Protein AF-A0A9E5XVN2-F1 (afdb_monomer_lite)

Radius of gyration: 15.28 Å; chains: 1; bounding box: 35×30×42 Å

Structure (mmCIF, N/CA/C/O backbone):
data_AF-A0A9E5XVN2-F1
#
_entry.id   AF-A0A9E5XVN2-F1
#
loop_
_atom_site.group_PDB
_atom_site.id
_atom_site.type_symbol
_atom_site.label_atom_id
_atom_site.label_alt_id
_atom_site.label_comp_id
_atom_site.label_asym_id
_atom_site.label_entity_id
_atom_site.label_seq_id
_atom_site.pdbx_PDB_ins_code
_atom_site.Cartn_x
_atom_site.Cartn_y
_atom_site.Cartn_z
_atom_site.occupancy
_atom_site.B_iso_or_equiv
_atom_site.auth_seq_id
_atom_site.auth_comp_id
_atom_site.auth_asym_id
_atom_site.auth_atom_id
_atom_site.pdbx_PDB_model_num
ATOM 1 N N . MET A 1 1 ? -14.477 24.275 2.951 1.00 52.59 1 MET A N 1
ATOM 2 C CA . MET A 1 1 ? -14.116 22.896 2.550 1.00 52.59 1 MET A CA 1
ATOM 3 C C . MET A 1 1 ? -15.194 22.369 1.608 1.00 52.59 1 MET A C 1
ATOM 5 O O . MET A 1 1 ? -16.365 22.554 1.914 1.00 52.59 1 MET A O 1
ATOM 9 N N . ASN A 1 2 ? -14.829 21.809 0.450 1.00 72.06 2 ASN A N 1
ATOM 10 C CA . ASN A 1 2 ? -15.783 21.333 -0.563 1.00 72.06 2 ASN A CA 1
ATOM 11 C C . ASN A 1 2 ? -16.657 20.199 0.013 1.00 72.06 2 ASN A C 1
ATOM 13 O O . ASN A 1 2 ? -16.130 19.228 0.552 1.00 72.06 2 ASN A O 1
ATOM 17 N N . LYS A 1 3 ? -17.988 20.321 -0.084 1.00 68.31 3 LYS A N 1
ATOM 18 C CA . LYS A 1 3 ? -18.947 19.363 0.497 1.00 68.31 3 LYS A CA 1
ATOM 19 C C . LYS A 1 3 ? -18.759 17.943 -0.052 1.00 68.31 3 LYS A C 1
ATOM 21 O O . LYS A 1 3 ? -18.812 16.994 0.718 1.00 68.31 3 LYS A O 1
ATOM 26 N N . LYS A 1 4 ? -18.426 17.803 -1.341 1.00 61.03 4 LYS A N 1
ATOM 27 C CA . LYS A 1 4 ? -18.130 16.498 -1.962 1.00 61.03 4 LYS A CA 1
ATOM 28 C C . LYS A 1 4 ? -16.893 15.836 -1.352 1.00 61.03 4 LYS A C 1
ATOM 30 O O . LYS A 1 4 ? -16.917 14.645 -1.071 1.00 61.03 4 LYS A O 1
ATOM 35 N N . VAL A 1 5 ? -15.843 16.617 -1.093 1.00 55.28 5 VAL A N 1
ATOM 36 C CA . VAL A 1 5 ? -14.609 16.136 -0.450 1.00 55.28 5 VAL A CA 1
ATOM 37 C C . VAL A 1 5 ? -14.881 15.728 0.998 1.00 55.28 5 VAL A C 1
ATOM 39 O O . VAL A 1 5 ? -14.397 14.696 1.453 1.00 55.28 5 VAL A O 1
ATOM 42 N N . ALA A 1 6 ? -15.697 16.496 1.724 1.00 58.94 6 ALA A N 1
ATOM 43 C CA . ALA A 1 6 ? -16.089 16.154 3.090 1.00 58.94 6 ALA A CA 1
ATOM 44 C C . ALA A 1 6 ? -16.919 14.857 3.152 1.00 58.94 6 ALA A C 1
ATOM 46 O O . ALA A 1 6 ? -16.644 13.995 3.986 1.00 58.94 6 ALA A O 1
ATOM 47 N N . ASP A 1 7 ? -17.888 14.689 2.248 1.00 67.75 7 ASP A N 1
ATOM 48 C CA . ASP A 1 7 ? -18.712 13.479 2.156 1.00 67.75 7 ASP A CA 1
ATOM 49 C C . ASP A 1 7 ? -17.877 12.259 1.737 1.00 67.75 7 ASP A C 1
ATOM 51 O O . ASP A 1 7 ? -18.033 11.178 2.307 1.00 67.75 7 ASP A O 1
ATOM 55 N N . TYR A 1 8 ? -16.932 12.440 0.810 1.00 64.44 8 TYR A N 1
ATOM 56 C CA . TYR A 1 8 ? -15.958 11.417 0.434 1.00 64.44 8 TYR A CA 1
ATOM 57 C C . TYR A 1 8 ? -15.108 10.989 1.639 1.00 64.44 8 TYR A C 1
ATOM 59 O O . TYR A 1 8 ? -15.081 9.809 1.987 1.00 64.44 8 TYR A O 1
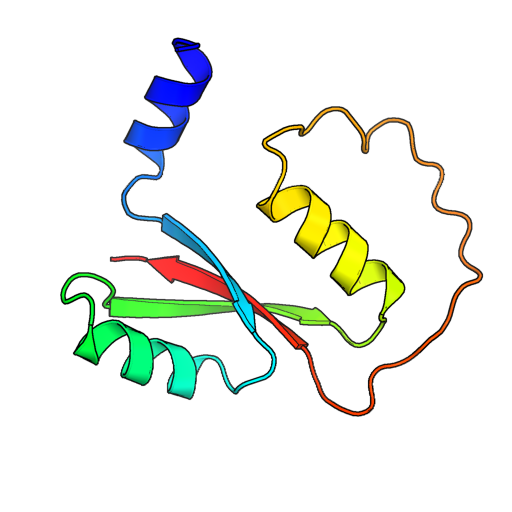ATOM 67 N N . LYS A 1 9 ? -14.495 11.944 2.353 1.00 63.78 9 LYS A N 1
ATOM 68 C CA . LYS A 1 9 ? -13.701 11.674 3.566 1.00 63.78 9 LYS A CA 1
ATOM 69 C C . LYS A 1 9 ? -14.519 10.971 4.645 1.00 63.78 9 LYS A C 1
ATOM 71 O O . LYS A 1 9 ? -14.015 10.075 5.309 1.00 63.78 9 LYS A O 1
ATOM 76 N N . LYS A 1 10 ? -15.798 11.322 4.797 1.00 73.00 10 LYS A N 1
ATOM 77 C CA . LYS A 1 10 ? -16.705 10.659 5.741 1.00 73.00 10 LYS A CA 1
ATOM 78 C C . LYS A 1 10 ? -17.070 9.238 5.310 1.00 73.00 10 LYS A C 1
ATOM 80 O O . LYS A 1 10 ? -17.212 8.378 6.173 1.00 73.00 10 LYS A O 1
ATOM 85 N N . LYS A 1 11 ? -17.239 8.982 4.011 1.00 73.25 11 LYS A N 1
ATOM 86 C CA . LYS A 1 11 ? -17.556 7.649 3.474 1.00 73.25 11 LYS A CA 1
ATOM 87 C C . LYS A 1 11 ? -16.372 6.689 3.592 1.00 73.25 11 LYS A C 1
ATOM 89 O O . LYS A 1 11 ? -16.574 5.516 3.880 1.00 73.25 11 LYS A O 1
ATOM 94 N N . TYR A 1 12 ? -15.158 7.200 3.416 1.00 73.06 12 TYR A N 1
ATOM 95 C CA . TYR A 1 12 ? -13.927 6.410 3.400 1.00 73.06 12 TYR A CA 1
ATOM 96 C C . TYR A 1 12 ? -13.050 6.628 4.638 1.00 73.06 12 TYR A C 1
ATOM 98 O O . TYR A 1 12 ? -11.867 6.326 4.610 1.00 73.06 12 TYR A O 1
ATOM 106 N N . LYS A 1 13 ? -13.620 7.112 5.750 1.00 75.06 13 LYS A N 1
ATOM 107 C CA . LYS A 1 13 ? -12.876 7.367 7.000 1.00 75.06 13 LYS A CA 1
ATOM 108 C C . LYS A 1 13 ? -12.181 6.124 7.582 1.00 75.06 13 LYS A C 1
ATOM 110 O O . LYS A 1 13 ? -11.212 6.271 8.312 1.00 75.06 13 LYS A O 1
ATOM 115 N N . ASN A 1 14 ? -12.668 4.935 7.227 1.00 82.50 14 ASN A N 1
ATOM 116 C CA . ASN A 1 14 ? -12.154 3.640 7.674 1.00 82.50 14 ASN A CA 1
ATOM 117 C C . ASN A 1 14 ? -11.278 2.974 6.604 1.00 82.50 14 ASN A C 1
ATOM 119 O O . ASN A 1 14 ? -11.050 1.769 6.652 1.00 82.50 14 ASN A O 1
ATOM 123 N N . ILE A 1 15 ? -10.851 3.736 5.594 1.00 81.88 15 ILE A N 1
ATOM 124 C CA . ILE A 1 15 ? -9.994 3.266 4.515 1.00 81.88 15 ILE A CA 1
ATOM 125 C C . ILE A 1 15 ? -8.828 4.237 4.372 1.00 81.88 15 ILE A C 1
ATOM 127 O O . ILE A 1 15 ? -9.018 5.447 4.262 1.00 81.88 15 ILE A O 1
ATOM 131 N N . LYS A 1 16 ? -7.609 3.707 4.327 1.00 81.75 16 LYS A N 1
ATOM 132 C CA . LYS A 1 16 ? -6.403 4.495 4.064 1.00 81.75 16 LYS A CA 1
ATOM 133 C C . LYS A 1 16 ? -5.571 3.805 3.000 1.00 81.75 16 LYS A C 1
ATOM 135 O O . LYS A 1 16 ? -5.281 2.622 3.114 1.00 81.75 16 LYS A O 1
ATOM 140 N N . ILE A 1 17 ? -5.184 4.543 1.969 1.00 82.88 17 ILE A N 1
ATOM 141 C CA . ILE A 1 17 ? -4.267 4.052 0.940 1.00 82.88 17 ILE A CA 1
ATOM 142 C C . ILE A 1 17 ? -2.877 4.587 1.270 1.00 82.88 17 ILE A C 1
ATOM 144 O O . ILE A 1 17 ? -2.741 5.734 1.699 1.00 82.88 17 ILE A O 1
ATOM 148 N N . GLY A 1 18 ? -1.850 3.760 1.110 1.00 82.56 18 GLY A N 1
ATOM 149 C CA . GLY A 1 18 ? -0.470 4.173 1.332 1.00 82.56 18 GLY A CA 1
ATOM 150 C C . GLY A 1 18 ? 0.511 3.481 0.400 1.00 82.56 18 GLY A C 1
ATOM 151 O O . GLY A 1 18 ? 0.198 2.473 -0.234 1.00 82.56 18 GLY A O 1
ATOM 152 N N . LEU A 1 19 ? 1.714 4.045 0.341 1.00 88.06 19 LEU A N 1
ATOM 153 C CA . LEU A 1 19 ? 2.864 3.469 -0.340 1.00 88.06 19 LEU A CA 1
ATOM 154 C C . LEU A 1 19 ? 3.893 3.022 0.689 1.00 88.06 19 LEU A C 1
ATOM 156 O O . LEU A 1 19 ? 4.115 3.684 1.704 1.00 88.06 19 LEU A O 1
ATOM 160 N N . THR A 1 20 ? 4.536 1.894 0.425 1.00 86.88 20 THR A N 1
ATOM 161 C CA . THR A 1 20 ? 5.647 1.414 1.243 1.00 86.88 20 THR A CA 1
ATOM 162 C C . THR A 1 20 ? 6.658 0.654 0.403 1.00 86.88 20 THR A C 1
ATOM 164 O O . THR A 1 20 ? 6.354 0.148 -0.673 1.00 86.88 20 THR A O 1
ATOM 167 N N . ASP A 1 21 ? 7.875 0.567 0.908 1.00 88.50 21 ASP A N 1
ATOM 168 C CA . ASP A 1 21 ? 8.940 -0.290 0.406 1.00 88.50 21 ASP A CA 1
ATOM 169 C C . ASP A 1 21 ? 9.280 -1.442 1.350 1.00 88.50 21 ASP A C 1
ATOM 171 O O . ASP A 1 21 ? 10.234 -2.184 1.120 1.00 88.50 21 ASP A O 1
ATOM 175 N N . LYS A 1 22 ? 8.486 -1.590 2.411 1.00 88.38 22 LYS A N 1
ATOM 176 C CA . LYS A 1 22 ? 8.518 -2.726 3.321 1.00 88.38 22 LYS A CA 1
ATOM 177 C C . LYS A 1 22 ? 7.401 -3.697 2.969 1.00 88.38 22 LYS A C 1
ATOM 179 O O . LYS A 1 22 ? 6.409 -3.332 2.347 1.00 88.38 22 LYS A O 1
ATOM 184 N N . ASP A 1 23 ? 7.539 -4.926 3.444 1.00 87.00 23 ASP A N 1
ATOM 185 C CA . ASP A 1 23 ? 6.438 -5.879 3.434 1.00 87.00 23 ASP A CA 1
ATOM 186 C C . ASP A 1 23 ? 5.177 -5.272 4.108 1.00 87.00 23 ASP A C 1
ATOM 188 O O . ASP A 1 23 ? 5.269 -4.757 5.232 1.00 87.00 23 ASP A O 1
ATOM 192 N N . PRO A 1 24 ? 3.997 -5.325 3.461 1.00 86.25 24 PRO A N 1
ATOM 193 C CA . PRO A 1 24 ? 2.759 -4.773 4.011 1.00 86.25 24 PRO A CA 1
ATOM 194 C C . PRO A 1 24 ? 2.378 -5.338 5.387 1.00 86.25 24 PRO A C 1
ATOM 196 O O . PRO A 1 24 ? 1.908 -4.594 6.247 1.00 86.25 24 PRO A O 1
ATOM 199 N N . GLY A 1 25 ? 2.634 -6.621 5.659 1.00 86.69 25 GLY A N 1
ATOM 200 C CA . GLY A 1 25 ? 2.390 -7.211 6.979 1.00 86.69 25 GLY A CA 1
ATOM 201 C C . GLY A 1 25 ? 3.213 -6.535 8.080 1.00 86.69 25 GLY A C 1
ATOM 202 O O . GLY A 1 25 ? 2.696 -6.238 9.161 1.00 86.69 25 GLY A O 1
ATOM 203 N N . SER A 1 26 ? 4.470 -6.206 7.781 1.00 88.88 26 SER A N 1
ATOM 204 C CA . SER A 1 26 ? 5.349 -5.449 8.683 1.00 88.88 26 SER A CA 1
ATOM 205 C C . SER A 1 26 ? 4.830 -4.029 8.941 1.00 88.88 26 SER A C 1
ATOM 207 O O . SER A 1 26 ? 4.851 -3.560 10.081 1.00 88.88 26 SER A O 1
ATOM 209 N N . ILE A 1 27 ? 4.295 -3.364 7.912 1.00 89.06 27 ILE A N 1
ATOM 210 C CA . ILE A 1 27 ? 3.672 -2.039 8.046 1.00 89.06 27 ILE A CA 1
ATOM 211 C C . ILE A 1 27 ? 2.440 -2.079 8.944 1.00 89.06 27 ILE A C 1
ATOM 213 O O . ILE A 1 27 ? 2.308 -1.228 9.825 1.00 89.06 27 ILE A O 1
ATOM 217 N N . LEU A 1 28 ? 1.567 -3.077 8.790 1.00 89.69 28 LEU A N 1
ATOM 218 C CA . LEU A 1 28 ? 0.392 -3.215 9.651 1.00 89.69 28 LEU A CA 1
ATOM 219 C C . LEU A 1 28 ? 0.788 -3.319 11.131 1.00 89.69 28 LEU A C 1
ATOM 221 O O . LEU A 1 28 ? 0.165 -2.687 11.980 1.00 89.69 28 LEU A O 1
ATOM 225 N N . GLN A 1 29 ? 1.854 -4.058 11.449 1.00 88.69 29 GLN A N 1
ATOM 226 C CA . GLN A 1 29 ? 2.365 -4.166 12.820 1.00 88.69 29 G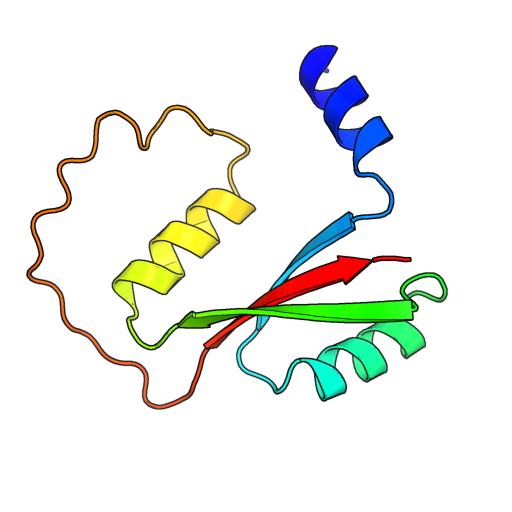LN A CA 1
ATOM 227 C C . GLN A 1 29 ? 2.939 -2.843 13.346 1.00 88.69 29 GLN A C 1
ATOM 229 O O . GLN A 1 29 ? 2.732 -2.499 14.511 1.00 88.69 29 GLN A O 1
ATOM 234 N N . GLU A 1 30 ? 3.657 -2.083 12.514 1.00 87.94 30 GLU A N 1
ATOM 235 C CA . GLU A 1 30 ? 4.156 -0.749 12.878 1.00 87.94 30 GLU A CA 1
ATOM 236 C C . GLU A 1 30 ? 3.011 0.241 13.138 1.00 87.94 30 GLU A C 1
ATOM 238 O O . GLU A 1 30 ? 3.084 1.029 14.085 1.00 87.94 30 GLU A O 1
ATOM 243 N N . ILE A 1 31 ? 1.945 0.176 12.337 1.00 84.38 31 ILE A N 1
ATOM 244 C CA . ILE A 1 31 ? 0.767 1.037 12.471 1.00 84.38 31 ILE A CA 1
ATOM 245 C C . ILE A 1 31 ? -0.046 0.655 13.704 1.00 84.38 31 ILE A C 1
ATOM 247 O O . ILE A 1 31 ? -0.338 1.542 14.497 1.00 84.38 31 ILE A O 1
ATOM 251 N N . LYS A 1 32 ? -0.315 -0.636 13.950 1.00 84.94 32 LYS A N 1
ATOM 252 C CA . LYS A 1 32 ? -1.049 -1.107 15.144 1.00 84.94 32 LYS A CA 1
ATOM 253 C C . LYS A 1 32 ? -0.414 -0.663 16.467 1.00 84.94 32 LYS A C 1
ATOM 255 O O . LYS A 1 32 ? -1.110 -0.488 17.465 1.00 84.94 32 LYS A O 1
ATOM 260 N N . LYS A 1 33 ? 0.906 -0.442 16.492 1.00 83.62 33 LYS A N 1
ATOM 261 C CA . LYS A 1 33 ? 1.622 0.105 17.661 1.00 83.62 33 LYS A CA 1
ATOM 262 C C . LYS A 1 33 ? 1.337 1.591 17.913 1.00 83.62 33 LYS A C 1
ATOM 264 O O . LYS A 1 33 ? 1.505 2.044 19.042 1.00 83.62 33 LYS A O 1
ATOM 269 N N . LYS A 1 34 ? 0.953 2.348 16.882 1.00 79.81 34 LYS A N 1
ATOM 270 C CA . LYS A 1 34 ? 0.742 3.808 16.918 1.00 79.81 34 LYS A CA 1
ATOM 271 C C . LYS A 1 34 ? -0.737 4.196 16.871 1.00 79.81 34 LYS A C 1
ATOM 273 O O . LYS A 1 34 ? -1.137 5.162 17.510 1.00 79.81 34 LYS A O 1
ATOM 278 N N . GLU A 1 35 ? -1.539 3.437 16.136 1.00 76.50 35 GLU A N 1
ATOM 279 C CA . GLU A 1 35 ? -2.949 3.677 15.843 1.00 76.50 35 GLU A CA 1
ATOM 280 C C . GLU A 1 35 ? -3.708 2.355 16.045 1.00 76.50 35 GLU A C 1
ATOM 282 O O . GLU A 1 35 ? -3.404 1.357 15.395 1.00 76.50 35 GLU A O 1
ATOM 287 N N . ARG A 1 36 ? -4.675 2.313 16.973 1.00 66.81 36 ARG A N 1
ATOM 288 C CA . ARG A 1 36 ? -5.305 1.049 17.410 1.00 66.81 36 ARG A CA 1
ATOM 289 C C . ARG A 1 36 ? -6.400 0.509 16.489 1.00 66.81 36 ARG A C 1
ATOM 291 O O . ARG A 1 36 ? -6.819 -0.622 16.698 1.00 66.81 36 ARG A O 1
ATOM 298 N N . ASN A 1 37 ? -6.859 1.285 15.512 1.00 82.50 37 ASN A N 1
ATOM 299 C CA . ASN A 1 37 ? -8.090 0.959 14.793 1.00 82.50 37 ASN A CA 1
ATOM 300 C C . ASN A 1 37 ? -7.876 0.168 13.501 1.00 82.50 37 ASN A C 1
ATOM 302 O O . ASN A 1 37 ? -8.836 -0.361 12.975 1.00 82.50 37 ASN A O 1
ATOM 306 N N . TRP A 1 38 ? -6.656 0.096 12.965 1.00 86.12 38 TRP A N 1
ATOM 307 C CA . TRP A 1 38 ? -6.414 -0.546 11.671 1.00 86.12 38 TRP A CA 1
ATOM 308 C C . TRP A 1 38 ? -6.191 -2.045 11.843 1.00 86.12 38 TRP A C 1
ATOM 310 O O . TRP A 1 38 ? -5.162 -2.455 12.389 1.00 86.12 38 TRP A O 1
ATOM 320 N N . GLU A 1 39 ? -7.117 -2.874 11.367 1.00 88.69 39 GLU A N 1
ATOM 321 C CA . GLU A 1 39 ? -7.051 -4.322 11.571 1.00 88.69 39 GLU A CA 1
ATOM 322 C C . GLU A 1 39 ? -6.471 -5.075 10.379 1.00 88.69 39 GLU A C 1
ATOM 324 O O . GLU A 1 39 ? -5.765 -6.073 10.588 1.00 88.69 39 GLU A O 1
ATOM 329 N N . HIS A 1 40 ? -6.681 -4.559 9.166 1.00 89.69 40 HIS A N 1
ATOM 330 C CA . HIS A 1 40 ? -6.371 -5.249 7.919 1.00 89.69 40 HIS A CA 1
ATOM 331 C C . HIS A 1 40 ? -5.472 -4.424 6.996 1.00 89.69 40 HIS A C 1
ATOM 333 O O . HIS A 1 40 ? -5.582 -3.202 6.914 1.00 89.69 40 HIS A O 1
ATOM 339 N N . ILE A 1 41 ? -4.598 -5.124 6.264 1.00 90.31 41 ILE A N 1
ATOM 340 C CA . ILE A 1 41 ? -3.812 -4.569 5.162 1.00 90.31 41 ILE A CA 1
ATOM 341 C C . ILE A 1 41 ? -3.947 -5.463 3.933 1.00 90.31 41 ILE A C 1
ATOM 343 O O . ILE A 1 41 ? -3.869 -6.688 4.036 1.00 90.31 41 ILE A O 1
ATOM 347 N N . GLN A 1 42 ? -4.129 -4.852 2.769 1.00 90.19 42 GLN A N 1
ATOM 348 C CA . GLN A 1 42 ? -4.184 -5.543 1.488 1.00 90.19 42 GLN A CA 1
ATOM 349 C C . GLN A 1 42 ? -3.254 -4.860 0.492 1.00 90.19 42 GLN A C 1
ATOM 351 O O . GLN A 1 42 ? -3.351 -3.655 0.267 1.00 90.19 42 GLN A O 1
ATOM 356 N N . THR A 1 43 ? -2.388 -5.636 -0.152 1.00 89.62 43 THR A N 1
ATOM 357 C CA . THR A 1 43 ? -1.628 -5.164 -1.311 1.00 89.62 43 THR A CA 1
ATOM 358 C C . THR A 1 43 ? -2.572 -4.986 -2.494 1.00 89.62 43 THR A C 1
ATOM 360 O O . THR A 1 43 ? -3.234 -5.935 -2.910 1.00 89.62 43 THR A O 1
ATOM 363 N N . ILE A 1 44 ? -2.619 -3.775 -3.042 1.00 88.44 44 ILE A N 1
ATOM 364 C CA . ILE A 1 44 ? -3.354 -3.457 -4.270 1.00 88.44 44 ILE A CA 1
ATOM 365 C C . ILE A 1 44 ? -2.457 -3.723 -5.481 1.00 88.44 44 ILE A C 1
ATOM 367 O O . ILE A 1 44 ? -2.890 -4.327 -6.458 1.00 88.44 44 ILE A O 1
ATOM 371 N N . LEU A 1 45 ? -1.201 -3.268 -5.413 1.00 86.69 45 LEU A N 1
ATOM 372 C CA . LEU A 1 45 ? -0.254 -3.347 -6.521 1.00 86.69 45 LEU A CA 1
ATOM 373 C C . LEU A 1 45 ? 1.186 -3.463 -6.015 1.00 86.69 45 LEU A C 1
ATOM 375 O O . LEU A 1 45 ? 1.612 -2.685 -5.161 1.00 86.69 45 LEU A O 1
ATOM 379 N N . THR A 1 46 ? 1.952 -4.376 -6.613 1.00 89.75 46 THR A N 1
ATOM 380 C CA . THR A 1 46 ? 3.417 -4.385 -6.518 1.00 89.75 46 THR A CA 1
ATOM 381 C C . THR A 1 46 ? 3.996 -3.534 -7.645 1.00 89.75 46 THR A C 1
ATOM 383 O O . THR A 1 46 ? 3.770 -3.799 -8.825 1.00 89.75 46 THR A O 1
ATOM 386 N N . ILE A 1 47 ? 4.754 -2.505 -7.287 1.00 87.00 47 ILE A N 1
ATOM 387 C CA . ILE A 1 47 ? 5.306 -1.505 -8.194 1.00 87.00 47 ILE A CA 1
ATOM 388 C C . ILE A 1 47 ? 6.801 -1.773 -8.374 1.00 87.00 47 ILE A C 1
ATOM 390 O O . ILE A 1 47 ? 7.575 -1.773 -7.417 1.00 87.00 47 ILE A O 1
ATOM 394 N N . LYS A 1 48 ? 7.208 -1.983 -9.629 1.00 85.12 48 LYS A N 1
ATOM 395 C CA . LYS A 1 48 ? 8.606 -2.259 -10.010 1.00 85.12 48 LYS A CA 1
ATOM 396 C C . LYS A 1 48 ? 9.256 -1.136 -10.818 1.00 85.12 48 LYS A C 1
ATOM 398 O O . LYS A 1 48 ? 10.452 -1.193 -11.066 1.00 85.12 48 LYS A O 1
ATOM 403 N N . SER A 1 49 ? 8.487 -0.120 -11.208 1.00 83.62 49 SER A N 1
ATOM 404 C CA . SER A 1 49 ? 8.949 1.014 -12.011 1.00 83.62 49 SER A CA 1
ATOM 405 C C . SER A 1 49 ? 8.900 2.309 -11.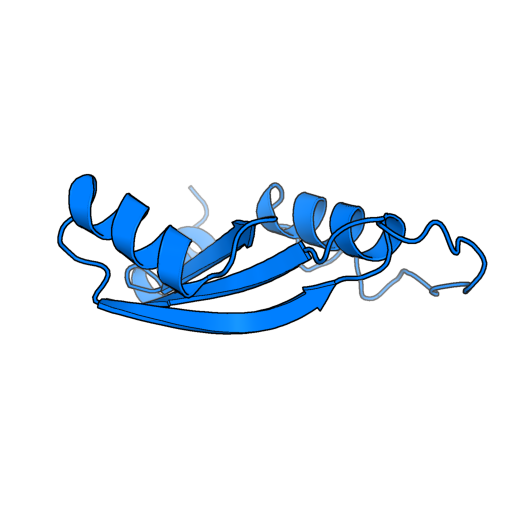207 1.00 83.62 49 SER A C 1
ATOM 407 O O . SER A 1 49 ? 7.866 2.631 -10.616 1.00 83.62 49 SER A O 1
ATOM 409 N N . LEU A 1 50 ? 9.998 3.068 -11.248 1.00 79.12 50 LEU A N 1
ATOM 410 C CA . LEU A 1 50 ? 10.115 4.394 -10.637 1.00 79.12 50 LEU A CA 1
ATOM 411 C C . LEU A 1 50 ? 9.055 5.364 -11.165 1.00 79.12 50 LEU A C 1
ATOM 413 O O . LEU A 1 50 ? 8.460 6.116 -10.400 1.00 79.12 50 LEU A O 1
ATOM 417 N N . TYR A 1 51 ? 8.772 5.292 -12.463 1.00 79.56 51 TYR A N 1
ATOM 418 C CA . TYR A 1 51 ? 7.763 6.120 -13.110 1.00 79.56 51 TYR A CA 1
ATOM 419 C C . TYR A 1 51 ? 6.359 5.870 -12.540 1.00 79.56 51 TYR A C 1
ATOM 421 O O . TYR A 1 51 ? 5.684 6.806 -12.118 1.00 79.56 51 TYR A O 1
ATOM 429 N N . ILE A 1 52 ? 5.946 4.599 -12.452 1.00 80.19 52 ILE A N 1
ATOM 430 C CA . ILE A 1 52 ? 4.634 4.223 -11.899 1.00 80.19 52 ILE A CA 1
ATOM 431 C C . ILE A 1 52 ? 4.524 4.647 -10.430 1.00 80.19 52 ILE A C 1
ATOM 433 O O . ILE A 1 52 ? 3.481 5.142 -10.009 1.00 80.19 52 ILE A O 1
ATOM 437 N N . TYR A 1 53 ? 5.597 4.484 -9.654 1.00 83.31 53 TYR A N 1
ATOM 438 C CA . TYR A 1 53 ? 5.619 4.902 -8.255 1.00 83.31 53 TYR A CA 1
ATOM 439 C C . TYR A 1 53 ? 5.387 6.405 -8.101 1.00 83.31 53 TYR A C 1
ATOM 441 O O . TYR A 1 53 ? 4.535 6.788 -7.308 1.00 83.31 53 TYR A O 1
ATOM 449 N N . HIS A 1 54 ? 6.068 7.247 -8.883 1.00 80.00 54 HIS A N 1
ATOM 450 C CA . HIS A 1 54 ? 5.885 8.698 -8.796 1.00 80.00 54 HIS A CA 1
ATOM 451 C C . HIS A 1 54 ? 4.501 9.160 -9.245 1.00 80.00 54 HIS A C 1
ATOM 453 O O . HIS A 1 54 ? 3.963 10.094 -8.657 1.00 80.00 54 HIS A O 1
ATOM 459 N N . ILE A 1 55 ? 3.894 8.491 -10.231 1.00 79.19 55 ILE A N 1
ATOM 460 C CA . ILE A 1 55 ? 2.489 8.735 -10.574 1.00 79.19 55 ILE A CA 1
ATOM 461 C C . ILE A 1 55 ? 1.618 8.489 -9.344 1.00 79.19 55 ILE A C 1
ATOM 463 O O . ILE A 1 55 ? 0.893 9.380 -8.919 1.00 79.19 55 ILE A O 1
ATOM 467 N N . ILE A 1 56 ? 1.706 7.304 -8.742 1.00 79.81 56 ILE A N 1
ATOM 468 C CA . ILE A 1 56 ? 0.855 6.940 -7.604 1.00 79.81 56 ILE A CA 1
ATOM 469 C C . ILE A 1 56 ? 1.135 7.839 -6.391 1.00 79.81 56 ILE A C 1
ATOM 471 O O . ILE A 1 56 ? 0.210 8.235 -5.691 1.00 79.81 56 ILE A O 1
ATOM 475 N N . GLU A 1 57 ? 2.394 8.192 -6.146 1.00 75.75 57 GLU A N 1
ATOM 476 C CA . GLU A 1 57 ? 2.787 9.127 -5.090 1.00 75.75 57 GLU A CA 1
ATOM 477 C C . GLU A 1 57 ? 2.138 10.501 -5.296 1.00 75.75 57 GLU A C 1
ATOM 479 O O . GLU A 1 57 ? 1.553 11.044 -4.361 1.00 75.75 57 GLU A O 1
ATOM 484 N N . PHE A 1 58 ? 2.139 11.012 -6.530 1.00 70.44 58 PHE A N 1
ATOM 485 C CA . PHE A 1 58 ? 1.443 12.246 -6.885 1.00 70.44 58 PHE A CA 1
ATOM 486 C C . PHE A 1 58 ? -0.075 12.139 -6.659 1.00 70.44 58 PHE A C 1
ATOM 488 O O . PHE A 1 58 ? -0.649 13.015 -6.021 1.00 70.44 58 PHE A O 1
ATOM 495 N N . TRP A 1 59 ? -0.713 11.035 -7.072 1.00 70.56 59 TRP A N 1
ATOM 496 C CA . TRP A 1 59 ? -2.139 10.764 -6.804 1.00 70.56 59 TRP A CA 1
ATOM 497 C C . TRP A 1 59 ? -2.493 10.745 -5.312 1.00 70.56 59 TRP A C 1
ATOM 499 O O . TRP A 1 59 ? -3.605 11.097 -4.931 1.00 70.56 59 TRP A O 1
ATOM 509 N N . LEU A 1 60 ? -1.591 10.251 -4.459 1.00 71.00 60 LEU A N 1
ATOM 510 C CA . LEU A 1 60 ? -1.838 10.177 -3.017 1.00 71.00 60 LEU A CA 1
ATOM 511 C C . LEU A 1 60 ? -1.639 11.525 -2.320 1.00 71.00 60 LEU A C 1
ATOM 513 O O . LEU A 1 60 ? -2.238 11.753 -1.268 1.00 71.00 60 LEU A O 1
ATOM 517 N N . ILE A 1 61 ? -0.797 12.393 -2.882 1.00 65.38 61 ILE A N 1
ATOM 518 C CA . ILE A 1 61 ? -0.559 13.751 -2.384 1.00 65.38 61 ILE A CA 1
ATOM 519 C C . ILE A 1 61 ? -1.670 14.701 -2.850 1.00 65.38 61 ILE A C 1
ATOM 521 O O . ILE A 1 61 ? -2.079 15.567 -2.075 1.00 65.38 61 ILE A O 1
ATOM 525 N N . ASP A 1 62 ? -2.165 14.531 -4.080 1.00 53.81 62 ASP A N 1
ATOM 526 C CA . ASP A 1 62 ? -3.072 15.467 -4.739 1.00 53.81 62 ASP A CA 1
ATOM 527 C C . ASP A 1 62 ? -4.455 14.836 -4.984 1.00 53.81 62 ASP A C 1
ATOM 529 O O . ASP A 1 62 ? -4.591 13.839 -5.688 1.00 53.81 62 ASP A O 1
ATOM 533 N N . GLU A 1 63 ? -5.518 15.418 -4.415 1.00 53.22 63 GLU A N 1
ATOM 534 C CA . GLU A 1 63 ? -6.914 14.941 -4.517 1.00 53.22 63 GLU A CA 1
ATOM 535 C C . GLU A 1 63 ? -7.518 15.103 -5.945 1.00 53.22 63 GLU A C 1
ATOM 537 O O . GLU A 1 63 ? -8.737 15.220 -6.103 1.00 53.22 63 GLU A O 1
ATOM 542 N N . HIS A 1 64 ? -6.700 15.136 -7.002 1.00 47.50 64 HIS A N 1
ATOM 543 C CA . HIS A 1 64 ? -7.093 15.460 -8.376 1.00 47.50 64 HIS A CA 1
ATOM 544 C C . HIS A 1 64 ? -7.208 14.209 -9.262 1.00 47.50 64 HIS A C 1
ATOM 546 O O . HIS A 1 64 ? -6.255 13.774 -9.902 1.00 47.50 64 HIS A O 1
ATOM 552 N N . TRP A 1 65 ? -8.427 13.666 -9.336 1.00 46.56 65 TRP A N 1
ATOM 553 C CA . TRP A 1 65 ? -8.805 12.560 -10.229 1.00 46.56 65 TRP A CA 1
ATOM 554 C C . TRP A 1 65 ? -8.754 12.921 -11.729 1.00 46.56 65 TRP A C 1
ATOM 556 O O . TRP A 1 65 ? -8.614 12.032 -12.564 1.00 46.56 65 TRP A O 1
ATOM 566 N N . ASP A 1 66 ? -8.837 14.209 -12.075 1.00 42.59 66 ASP A N 1
ATOM 567 C CA . ASP A 1 66 ? -9.126 14.671 -13.444 1.00 42.59 66 ASP A CA 1
ATOM 568 C C . ASP A 1 66 ? -7.904 14.693 -14.388 1.00 42.59 66 ASP A C 1
ATOM 570 O O . ASP A 1 66 ? -8.047 14.932 -15.582 1.00 42.59 66 ASP A O 1
ATOM 574 N N . ILE A 1 67 ? -6.689 14.443 -13.890 1.00 44.28 67 ILE A N 1
ATOM 575 C CA . ILE A 1 67 ? -5.454 14.584 -14.688 1.00 44.28 67 ILE A CA 1
ATOM 576 C C . ILE A 1 67 ? -5.202 13.370 -15.606 1.00 44.28 67 ILE A C 1
ATOM 578 O O . ILE A 1 67 ? -4.425 13.466 -16.552 1.00 44.28 67 ILE A O 1
ATOM 582 N N . PHE A 1 68 ? -5.866 12.230 -15.384 1.00 41.44 68 PHE A N 1
ATOM 583 C CA . PHE A 1 68 ? -5.534 10.971 -16.072 1.00 41.44 68 PHE A CA 1
ATOM 584 C C . PHE A 1 68 ? -6.410 10.615 -17.269 1.00 41.44 68 PHE A C 1
ATOM 586 O O . PHE A 1 68 ? -6.019 9.730 -18.027 1.00 41.44 68 PHE A O 1
ATOM 593 N N . ASP A 1 69 ? -7.515 11.324 -17.498 1.00 44.69 69 ASP A N 1
ATOM 594 C CA . ASP A 1 69 ? -8.283 11.158 -18.740 1.00 44.69 69 ASP A CA 1
ATOM 595 C C . ASP A 1 69 ? -7.502 11.670 -19.972 1.00 44.69 69 ASP A C 1
ATOM 597 O O . ASP A 1 69 ? -7.724 11.189 -21.083 1.00 44.69 69 ASP A O 1
ATOM 601 N N . ASP A 1 70 ? -6.519 12.562 -19.778 1.00 41.47 70 ASP A N 1
ATOM 602 C CA . ASP A 1 70 ? -5.773 13.215 -20.867 1.00 41.47 70 ASP A CA 1
ATOM 603 C C . ASP A 1 70 ? -4.329 12.713 -21.066 1.00 41.47 70 ASP A C 1
ATOM 605 O O . ASP A 1 70 ? -3.676 13.060 -22.058 1.00 41.47 70 ASP A O 1
ATOM 609 N N . ILE A 1 71 ? -3.795 11.867 -20.177 1.00 49.00 71 ILE A N 1
ATOM 610 C CA . ILE A 1 71 ? -2.422 11.365 -20.332 1.00 49.00 71 ILE A CA 1
ATOM 611 C C . ILE A 1 71 ? -2.427 10.162 -21.278 1.00 49.00 71 ILE A C 1
ATOM 613 O O . ILE A 1 71 ? -2.628 9.015 -20.881 1.00 49.00 71 ILE A O 1
ATOM 617 N N . LYS A 1 72 ? -2.116 10.410 -22.555 1.00 45.16 72 LYS A N 1
ATOM 618 C CA . LYS A 1 72 ? -1.626 9.356 -23.455 1.00 45.16 72 LYS A CA 1
ATOM 619 C C . LYS A 1 72 ? -0.268 8.877 -22.947 1.00 45.16 72 LYS A C 1
ATOM 621 O O . LYS A 1 72 ? 0.758 9.495 -23.218 1.00 45.16 72 LYS A O 1
ATOM 626 N N . ILE A 1 73 ? -0.279 7.782 -22.192 1.00 49.41 73 ILE A N 1
ATOM 627 C CA . ILE A 1 73 ? 0.917 7.136 -21.647 1.00 49.41 73 ILE A CA 1
ATOM 628 C C . ILE A 1 73 ? 1.745 6.588 -22.816 1.00 49.41 73 ILE A C 1
ATOM 630 O O . ILE A 1 73 ? 1.489 5.498 -23.324 1.00 49.41 73 ILE A O 1
ATOM 634 N N . THR A 1 74 ? 2.737 7.354 -23.264 1.00 49.78 74 THR A N 1
ATOM 635 C CA . THR A 1 74 ? 3.793 6.856 -24.147 1.00 49.78 74 THR A CA 1
ATOM 636 C C . THR A 1 74 ? 4.842 6.162 -23.288 1.00 49.78 74 THR A C 1
ATOM 638 O O . THR A 1 74 ? 5.555 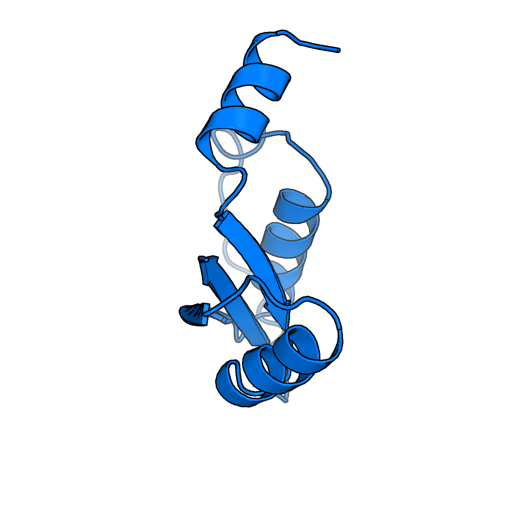6.779 -22.498 1.00 49.78 74 THR A O 1
ATOM 641 N N . SER A 1 75 ? 4.856 4.843 -23.409 1.00 46.31 75 SER A N 1
ATOM 642 C CA . SER A 1 75 ? 5.716 3.888 -22.727 1.00 46.31 75 SER A CA 1
ATOM 643 C C . SER A 1 75 ? 7.174 4.029 -23.165 1.00 46.31 75 SER A C 1
ATOM 645 O O . SER A 1 75 ? 7.507 3.444 -24.183 1.00 46.31 75 SER A O 1
ATOM 647 N N . ASP A 1 76 ? 8.029 4.771 -22.445 1.00 52.12 76 ASP A N 1
ATOM 648 C CA . ASP A 1 76 ? 9.491 4.698 -22.682 1.00 52.12 76 ASP A CA 1
ATOM 649 C C . ASP A 1 76 ? 10.402 5.165 -21.519 1.00 52.12 76 ASP A C 1
ATOM 651 O O . ASP A 1 76 ? 11.522 5.625 -21.725 1.00 52.12 76 ASP A O 1
ATOM 655 N N . TYR A 1 77 ? 9.990 4.985 -20.256 1.00 52.44 77 TYR A N 1
ATOM 656 C CA . TYR A 1 77 ? 10.878 5.239 -19.104 1.00 52.44 77 TYR A CA 1
ATOM 657 C C . TYR A 1 77 ? 10.923 4.048 -18.137 1.00 52.44 77 TYR A C 1
ATOM 659 O O . TYR A 1 77 ? 10.258 4.009 -17.101 1.00 52.44 77 TYR A O 1
ATOM 667 N N . HIS A 1 78 ? 11.739 3.049 -18.478 1.00 56.19 78 HIS A N 1
ATOM 668 C CA . HIS A 1 78 ? 11.962 1.843 -17.673 1.00 56.19 78 HIS A CA 1
ATOM 669 C C . HIS A 1 78 ? 13.126 2.012 -16.681 1.00 56.19 78 HIS A C 1
ATOM 671 O O . HIS A 1 78 ? 14.130 1.311 -16.763 1.00 56.19 78 HIS A O 1
ATOM 677 N N . LEU A 1 79 ? 13.000 2.921 -15.709 1.00 64.94 79 LEU A N 1
ATOM 678 C CA . LEU A 1 79 ? 13.823 2.829 -14.497 1.00 64.94 79 LEU A CA 1
ATOM 679 C C . LEU A 1 79 ? 13.153 1.845 -13.536 1.00 64.94 79 LEU A C 1
ATOM 681 O O . LEU A 1 79 ? 12.062 2.108 -13.025 1.00 64.94 79 LEU A O 1
ATOM 685 N N . LEU A 1 80 ? 13.786 0.687 -13.345 1.00 71.31 80 LEU A N 1
ATOM 686 C CA . LEU A 1 80 ? 13.330 -0.342 -12.415 1.00 71.31 80 LEU A CA 1
ATOM 687 C C . LEU A 1 80 ? 13.875 -0.070 -11.012 1.00 71.31 80 LEU A C 1
ATOM 689 O O . LEU A 1 80 ? 15.001 0.399 -10.852 1.00 71.31 80 LEU A O 1
ATOM 693 N N . PHE A 1 81 ? 13.085 -0.382 -9.988 1.00 68.69 81 PHE A N 1
ATOM 694 C CA . PHE A 1 81 ? 13.578 -0.368 -8.615 1.00 68.69 81 PHE A CA 1
ATOM 695 C C . PHE A 1 81 ? 14.418 -1.609 -8.313 1.00 68.69 81 PHE A C 1
ATOM 697 O O . PHE A 1 81 ? 14.093 -2.709 -8.752 1.00 68.69 81 PHE A O 1
ATOM 704 N N . ASN A 1 82 ? 15.433 -1.443 -7.462 1.00 69.88 82 ASN A N 1
ATOM 705 C CA . ASN A 1 82 ? 16.169 -2.576 -6.892 1.00 69.88 82 ASN A CA 1
ATOM 706 C C . ASN A 1 82 ? 15.331 -3.366 -5.870 1.00 69.88 82 ASN A C 1
ATOM 708 O O . ASN A 1 82 ? 15.579 -4.549 -5.667 1.00 69.88 82 ASN A O 1
ATOM 712 N N . ASN A 1 83 ? 14.333 -2.718 -5.254 1.00 80.38 83 ASN A N 1
ATOM 713 C CA . ASN A 1 83 ? 13.451 -3.302 -4.244 1.00 80.38 83 ASN A CA 1
ATOM 714 C C . ASN A 1 83 ? 11.986 -3.158 -4.670 1.00 80.38 83 ASN A C 1
ATOM 716 O O . ASN A 1 83 ? 11.620 -2.183 -5.327 1.00 80.38 83 ASN A O 1
ATOM 720 N N . GLU A 1 84 ? 11.134 -4.092 -4.257 1.00 84.94 84 GLU A N 1
ATOM 721 C CA . GLU A 1 84 ? 9.699 -4.001 -4.523 1.00 84.94 84 GLU A CA 1
ATOM 722 C C . GLU A 1 84 ? 9.060 -2.875 -3.700 1.00 84.94 84 GLU A C 1
ATOM 724 O O . GLU A 1 84 ? 9.326 -2.716 -2.507 1.00 84.94 84 GLU A O 1
ATOM 729 N N . LYS A 1 85 ? 8.224 -2.072 -4.360 1.00 87.56 85 LYS A N 1
ATOM 730 C CA . LYS A 1 85 ? 7.370 -1.072 -3.718 1.00 87.56 85 LYS A CA 1
ATOM 731 C C . LYS A 1 85 ? 5.931 -1.583 -3.741 1.00 87.56 85 LYS A C 1
ATOM 733 O O . LYS A 1 85 ? 5.540 -2.286 -4.669 1.00 87.56 85 LYS A O 1
ATOM 738 N N . TYR A 1 86 ? 5.130 -1.215 -2.754 1.00 87.81 86 TYR A N 1
ATOM 739 C CA . TYR A 1 86 ? 3.761 -1.692 -2.600 1.00 87.81 86 TYR A CA 1
ATOM 740 C C . TYR A 1 86 ? 2.810 -0.519 -2.432 1.00 87.81 86 TYR A C 1
ATOM 742 O O . TYR A 1 86 ? 3.010 0.336 -1.569 1.00 87.81 86 TYR A O 1
ATOM 750 N N . LEU A 1 87 ? 1.747 -0.522 -3.229 1.00 88.88 87 LEU A N 1
ATOM 751 C CA . LEU A 1 87 ? 0.529 0.220 -2.943 1.00 88.88 87 LEU A CA 1
ATOM 752 C C . LEU A 1 87 ? -0.370 -0.674 -2.097 1.00 88.88 87 LEU A C 1
ATOM 754 O O . LEU A 1 87 ? -0.691 -1.793 -2.511 1.00 88.88 87 LEU A O 1
ATOM 758 N N . TYR A 1 88 ? -0.785 -0.190 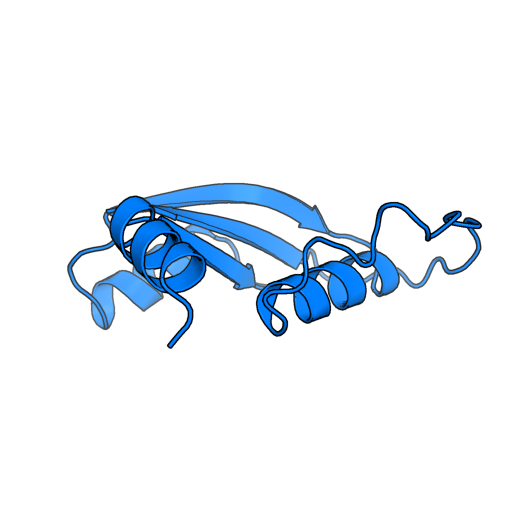-0.934 1.00 86.06 88 TYR A N 1
ATOM 759 C CA . TYR A 1 88 ? -1.619 -0.951 -0.013 1.00 86.06 88 TYR A CA 1
ATOM 760 C C . TYR A 1 88 ? -2.862 -0.177 0.420 1.00 86.06 88 TYR A C 1
ATOM 762 O O . TYR A 1 88 ? -2.882 1.054 0.450 1.00 86.06 88 TYR A O 1
ATOM 770 N N . LE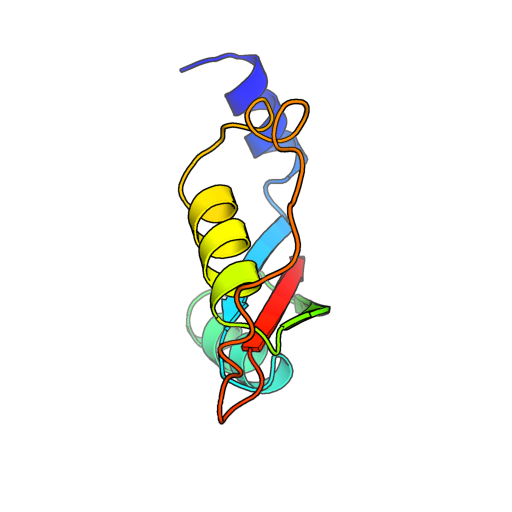U A 1 89 ? -3.884 -0.938 0.796 1.00 87.56 89 LEU A N 1
ATOM 771 C CA . LEU A 1 89 ? -5.101 -0.491 1.455 1.00 87.56 89 LEU A CA 1
ATOM 772 C C . LEU A 1 89 ? -5.051 -0.925 2.919 1.00 87.56 89 LEU A C 1
ATOM 774 O O . LEU A 1 89 ? -4.786 -2.091 3.199 1.00 87.56 89 LEU A O 1
ATOM 778 N N . LEU A 1 90 ? -5.336 -0.014 3.839 1.00 84.56 90 LEU A N 1
ATOM 779 C CA . LEU A 1 90 ? -5.666 -0.312 5.226 1.00 84.56 90 LEU A CA 1
ATOM 780 C C . LEU A 1 90 ? -7.162 -0.159 5.419 1.00 84.56 90 LEU A C 1
ATOM 782 O O . LEU A 1 90 ? -7.746 0.822 4.946 1.00 84.56 90 LEU A O 1
ATOM 786 N N . THR A 1 91 ? -7.744 -1.083 6.170 1.00 86.56 91 THR A N 1
ATOM 787 C CA . THR A 1 91 ? -9.111 -0.952 6.666 1.00 86.56 91 THR A CA 1
ATOM 788 C C . THR A 1 91 ? -9.148 -1.209 8.165 1.00 86.56 91 THR A C 1
ATOM 790 O O . THR A 1 91 ? -8.341 -1.989 8.687 1.00 86.56 91 THR A O 1
ATOM 793 N N . GLU A 1 92 ? -10.043 -0.492 8.848 1.00 86.62 92 GLU A N 1
ATOM 794 C CA . GLU A 1 92 ? -10.448 -0.856 10.211 1.00 86.62 92 GLU A CA 1
ATOM 795 C C . GLU A 1 92 ? -11.081 -2.249 10.237 1.00 86.62 92 GLU A C 1
ATOM 797 O O . GLU A 1 92 ? -11.698 -2.640 9.214 1.00 86.62 92 GLU A O 1
#

Sequence (92 aa):
MNKKVADYKKKYKNIKIGLTDKDPGSILQEIKKKERNWEHIQTILTIKSLYIYHIIEFWLIDEHWDIFDDIKITSDYHLLFNNEKYLYLLTE

Secondary structure (DSSP, 8-state):
--HHHHHHHHHTTTEEEEEESS-HHHHHHHHHTT-TT--EEEEEEEEEEHHHHHHHHHHHH---GGGSSS---------EEEEEEEEEEEE-

Foldseek 3Di:
DDPVVVVVCVVCVQKDKDKDLDDQVVVQVVCCVPPVFWDDKDFPDWDFAPVVVVVVVCVNVDVDPPPPVPDPDDDDHGPTDPTIMTIMMIGD

pLDDT: mean 73.98, std 15.08, range [41.44, 90.31]